Protein AF-A0A931LKY9-F1 (afdb_monomer_lite)

Sequence (142 aa):
MAEMLFNPMDPDFIADPYPTYHRLRAEDPVHHSPLGFWEDVTIGGRTIPGGDMVMPFIGAADRDPSQFPDPDRLDLGRADNRHIAFGWGIHFCLGAPLARIEGRIALDTLVRRLPKLALATDTPAYRQSLTLRGLKSLPVTF

Structure (mmCIF, N/CA/C/O backbone):
data_AF-A0A931LKY9-F1
#
_entry.id   AF-A0A931LKY9-F1
#
loop_
_atom_site.group_PDB
_atom_site.id
_atom_site.type_symbol
_atom_site.label_atom_id
_atom_site.label_alt_id
_atom_site.label_comp_id
_atom_site.label_asym_id
_atom_site.label_entity_id
_atom_site.label_seq_id
_atom_site.pdbx_PDB_ins_code
_atom_site.Cartn_x
_atom_site.Cartn_y
_atom_site.Cartn_z
_atom_site.occupancy
_atom_site.B_iso_or_equiv
_atom_site.auth_seq_id
_atom_site.auth_comp_id
_atom_site.auth_asym_id
_atom_site.auth_atom_id
_atom_site.pdbx_PDB_model_num
ATOM 1 N N . MET A 1 1 ? 29.241 -5.070 -29.721 1.00 38.00 1 MET A N 1
ATOM 2 C CA . MET A 1 1 ? 28.868 -5.516 -28.363 1.00 38.00 1 MET A CA 1
ATOM 3 C C . MET A 1 1 ? 28.864 -4.275 -27.500 1.00 38.00 1 MET A C 1
ATOM 5 O O . MET A 1 1 ? 29.880 -3.595 -27.496 1.00 38.00 1 MET A O 1
ATOM 9 N N . ALA A 1 2 ? 27.727 -3.901 -26.913 1.00 43.38 2 ALA A N 1
ATOM 10 C CA . ALA A 1 2 ? 27.674 -2.723 -26.054 1.00 43.38 2 ALA A CA 1
ATOM 11 C C . ALA A 1 2 ? 28.485 -3.013 -24.786 1.00 43.38 2 ALA A C 1
ATOM 13 O O . ALA A 1 2 ? 28.244 -4.014 -24.113 1.00 43.38 2 ALA A O 1
ATOM 14 N N . GLU A 1 3 ? 29.487 -2.184 -24.524 1.00 49.50 3 GLU A N 1
ATOM 15 C CA . GLU A 1 3 ? 30.272 -2.205 -23.295 1.00 49.50 3 GLU A CA 1
ATOM 16 C C . GLU A 1 3 ? 29.320 -2.008 -22.103 1.00 49.50 3 GLU A C 1
ATOM 18 O O . GLU A 1 3 ? 28.462 -1.122 -22.132 1.00 49.50 3 GLU A O 1
ATOM 23 N N . MET A 1 4 ? 29.395 -2.875 -21.088 1.00 51.12 4 MET A N 1
ATOM 24 C CA . MET A 1 4 ? 28.562 -2.749 -19.887 1.00 51.12 4 MET A CA 1
ATOM 25 C C . MET A 1 4 ? 28.936 -1.448 -19.161 1.00 51.12 4 MET A C 1
ATOM 27 O O . MET A 1 4 ? 29.961 -1.377 -18.495 1.00 51.12 4 MET A O 1
ATOM 31 N N . LEU A 1 5 ? 28.093 -0.420 -19.300 1.00 65.19 5 LEU A N 1
ATOM 32 C CA . LEU A 1 5 ? 28.363 0.954 -18.847 1.00 65.19 5 LEU A CA 1
ATOM 33 C C . LEU A 1 5 ? 28.442 1.114 -17.309 1.00 65.19 5 LEU A C 1
ATOM 35 O O . LEU A 1 5 ? 28.965 2.116 -16.812 1.00 65.19 5 LEU A O 1
ATOM 39 N N . PHE A 1 6 ? 27.883 0.154 -16.561 1.00 73.88 6 PHE A N 1
ATOM 40 C CA . PHE A 1 6 ? 27.858 0.109 -15.097 1.00 73.88 6 PHE A CA 1
ATOM 41 C C . PHE A 1 6 ? 27.574 -1.321 -14.601 1.00 73.88 6 PHE A C 1
ATOM 43 O O . PHE A 1 6 ? 26.656 -1.977 -15.097 1.00 73.88 6 PHE A O 1
ATOM 50 N N . ASN A 1 7 ? 28.332 -1.791 -13.606 1.00 77.44 7 ASN A N 1
ATOM 51 C CA . ASN A 1 7 ? 28.095 -3.056 -12.911 1.00 77.44 7 ASN A CA 1
ATOM 52 C C . ASN A 1 7 ? 27.964 -2.797 -11.396 1.00 77.44 7 ASN A C 1
ATOM 54 O O . ASN A 1 7 ? 28.974 -2.541 -10.744 1.00 77.44 7 ASN A O 1
ATOM 58 N N . PRO A 1 8 ? 26.760 -2.900 -10.803 1.00 77.06 8 PRO A N 1
ATOM 59 C CA . PRO A 1 8 ? 26.568 -2.662 -9.370 1.00 77.06 8 PRO A CA 1
ATOM 60 C C . PRO A 1 8 ? 27.190 -3.748 -8.477 1.00 77.06 8 PRO A C 1
ATOM 62 O O . PRO A 1 8 ? 27.230 -3.581 -7.262 1.00 77.06 8 PRO A O 1
ATOM 65 N N . MET A 1 9 ? 27.651 -4.857 -9.064 1.00 85.56 9 MET A N 1
ATOM 66 C CA . MET A 1 9 ? 28.287 -5.975 -8.361 1.00 85.56 9 MET A CA 1
ATOM 67 C C . MET A 1 9 ? 29.814 -5.986 -8.513 1.00 85.56 9 MET A C 1
ATOM 69 O O . MET A 1 9 ? 30.454 -6.969 -8.144 1.00 85.56 9 MET A O 1
ATOM 73 N N . ASP A 1 10 ? 30.401 -4.934 -9.086 1.00 86.88 10 ASP A N 1
ATOM 74 C CA . ASP A 1 10 ? 31.851 -4.802 -9.214 1.00 86.88 10 ASP A CA 1
ATOM 75 C C . ASP A 1 10 ? 32.504 -4.640 -7.820 1.00 86.88 10 ASP A C 1
ATOM 77 O O . ASP A 1 10 ? 32.102 -3.743 -7.071 1.00 86.88 10 ASP A O 1
ATOM 81 N N . PRO A 1 11 ? 33.483 -5.485 -7.432 1.00 87.69 11 PRO A N 1
ATOM 82 C CA . PRO A 1 11 ? 34.178 -5.370 -6.151 1.00 87.69 11 PRO A CA 1
ATOM 83 C C . PRO A 1 11 ? 34.810 -3.997 -5.902 1.00 87.69 11 PRO A C 1
ATOM 85 O O . PRO A 1 11 ? 34.785 -3.536 -4.762 1.00 87.69 11 PRO A O 1
ATOM 88 N N . ASP A 1 12 ? 35.319 -3.329 -6.941 1.00 88.00 12 ASP A N 1
ATOM 89 C CA . ASP A 1 12 ? 35.936 -2.006 -6.810 1.00 88.00 12 ASP A CA 1
ATOM 90 C C . ASP A 1 12 ? 34.872 -0.932 -6.549 1.00 88.00 12 ASP A C 1
ATOM 92 O O . ASP A 1 12 ? 35.077 -0.035 -5.733 1.00 88.00 12 ASP A O 1
ATOM 96 N N . PHE A 1 13 ? 33.686 -1.069 -7.153 1.00 87.31 13 PHE A N 1
ATOM 97 C CA . PHE A 1 13 ? 32.532 -0.217 -6.848 1.00 87.31 13 PHE A CA 1
ATOM 98 C C . PHE A 1 13 ? 31.997 -0.456 -5.430 1.00 87.31 13 PHE A C 1
ATOM 100 O O . PHE A 1 13 ? 31.624 0.492 -4.742 1.00 87.31 13 PHE A O 1
ATOM 107 N N . ILE A 1 14 ? 31.961 -1.711 -4.972 1.00 90.31 14 ILE A N 1
ATOM 108 C CA . ILE A 1 14 ? 31.546 -2.049 -3.603 1.00 90.31 14 ILE A CA 1
ATOM 109 C C . ILE A 1 14 ? 32.546 -1.483 -2.582 1.00 90.31 14 ILE A C 1
ATOM 111 O O . ILE A 1 14 ? 32.131 -1.004 -1.525 1.00 90.31 14 ILE A O 1
ATOM 115 N N . ALA A 1 15 ? 33.845 -1.537 -2.890 1.00 92.31 15 ALA A N 1
ATOM 116 C CA . ALA A 1 15 ? 34.909 -1.022 -2.034 1.00 92.31 15 ALA A CA 1
ATOM 117 C C . ALA A 1 15 ? 34.939 0.516 -1.986 1.00 92.31 15 ALA A C 1
ATOM 119 O O . ALA A 1 15 ? 35.115 1.080 -0.904 1.00 92.31 15 ALA A O 1
ATOM 120 N N . ASP A 1 16 ? 34.738 1.189 -3.124 1.00 93.25 16 ASP A N 1
ATOM 121 C CA . ASP A 1 16 ? 34.645 2.648 -3.215 1.00 93.25 16 ASP A CA 1
ATOM 122 C C . ASP A 1 16 ? 33.614 3.106 -4.273 1.00 93.25 16 ASP A C 1
ATOM 124 O O . ASP A 1 16 ? 33.929 3.260 -5.458 1.00 93.25 16 ASP A O 1
ATOM 128 N N . PRO A 1 17 ? 32.365 3.390 -3.864 1.00 90.31 17 PRO A N 1
ATOM 129 C CA . PRO A 1 17 ? 31.321 3.794 -4.802 1.00 90.31 17 PRO A CA 1
ATOM 130 C C . PRO A 1 17 ? 31.350 5.294 -5.135 1.00 90.31 17 PRO A C 1
ATOM 132 O O . PRO A 1 17 ? 30.663 5.738 -6.063 1.00 90.31 17 PRO A O 1
ATOM 135 N N . TYR A 1 18 ? 32.105 6.109 -4.389 1.00 92.25 18 TYR A N 1
ATOM 136 C CA . TYR A 1 18 ? 32.002 7.569 -4.447 1.00 92.25 18 TYR A CA 1
ATOM 137 C C . TYR A 1 18 ? 32.410 8.186 -5.794 1.00 92.25 18 TYR A C 1
ATOM 139 O O . TYR A 1 18 ? 31.718 9.113 -6.229 1.00 92.25 18 TYR A O 1
ATOM 147 N N . PRO A 1 19 ? 33.440 7.693 -6.512 1.00 92.38 19 PRO A N 1
ATOM 148 C CA . PRO A 1 19 ? 33.753 8.173 -7.858 1.00 92.38 19 PRO A CA 1
ATOM 149 C C . PRO A 1 19 ? 32.593 7.971 -8.837 1.00 92.38 19 PRO A C 1
ATOM 151 O O . PRO A 1 19 ? 32.250 8.873 -9.605 1.00 92.38 19 PRO A O 1
ATOM 154 N N . THR A 1 20 ? 31.930 6.815 -8.761 1.00 86.25 20 THR A N 1
ATOM 155 C CA . THR A 1 20 ? 30.762 6.512 -9.595 1.00 86.25 20 THR A CA 1
ATOM 156 C C . THR A 1 20 ? 29.588 7.417 -9.234 1.00 86.25 20 THR A C 1
ATOM 158 O O . THR A 1 20 ? 28.974 7.998 -10.124 1.00 86.25 20 THR A O 1
ATOM 161 N N . TYR A 1 21 ? 29.306 7.629 -7.945 1.00 88.38 21 TYR A N 1
ATOM 162 C CA . TYR A 1 21 ? 28.263 8.570 -7.517 1.00 88.38 21 TYR A CA 1
ATOM 163 C C . TYR A 1 21 ? 28.548 10.008 -7.952 1.00 88.38 21 TYR A C 1
ATOM 165 O O . TYR A 1 21 ? 27.635 10.712 -8.385 1.00 88.38 21 TYR A O 1
ATOM 173 N N . HIS A 1 22 ? 29.808 10.443 -7.884 1.00 86.56 22 HIS A N 1
ATOM 174 C CA . HIS A 1 22 ? 30.209 11.756 -8.372 1.00 86.56 22 HIS A CA 1
ATOM 175 C C . HIS A 1 22 ? 29.940 11.899 -9.874 1.00 86.56 22 HIS A C 1
ATOM 177 O O . HIS A 1 22 ? 29.421 12.931 -10.298 1.00 86.56 22 HIS A O 1
ATOM 183 N N . ARG A 1 23 ? 30.243 10.858 -10.662 1.00 85.88 23 ARG A N 1
ATOM 184 C CA . ARG A 1 23 ? 29.942 10.809 -12.096 1.00 85.88 23 ARG A CA 1
ATOM 185 C C . ARG A 1 23 ? 28.437 10.862 -12.361 1.00 85.88 23 ARG A C 1
ATOM 187 O O . ARG A 1 23 ? 27.995 11.726 -13.105 1.00 85.88 23 ARG A O 1
ATOM 194 N N . LEU A 1 24 ? 27.647 10.021 -11.690 1.00 83.25 24 LEU A N 1
ATOM 195 C CA . LEU A 1 24 ? 26.185 9.999 -11.830 1.00 83.25 24 LEU A CA 1
ATOM 196 C C . LEU A 1 24 ? 25.551 11.362 -11.518 1.00 83.25 24 LEU A C 1
ATOM 198 O O . LEU A 1 24 ? 24.659 11.789 -12.238 1.00 83.25 24 LEU A O 1
ATOM 202 N N . ARG A 1 25 ? 26.037 12.059 -10.484 1.00 80.88 25 ARG A N 1
ATOM 203 C CA . ARG A 1 25 ? 25.595 13.417 -10.120 1.00 80.88 25 ARG A CA 1
ATOM 204 C C . ARG A 1 25 ? 26.006 14.483 -11.145 1.00 80.88 25 ARG A C 1
ATOM 206 O O . ARG A 1 25 ? 25.386 15.534 -11.208 1.00 80.88 25 ARG A O 1
ATOM 213 N N . ALA A 1 26 ? 27.116 14.283 -11.852 1.00 86.12 26 ALA A N 1
ATOM 214 C CA . ALA A 1 26 ? 27.610 15.241 -12.840 1.00 86.12 26 ALA A CA 1
ATOM 215 C C . ALA A 1 26 ? 26.959 15.044 -14.215 1.00 86.12 26 ALA A C 1
ATOM 217 O O . ALA A 1 26 ? 26.751 16.013 -14.938 1.00 86.12 26 ALA A O 1
ATOM 218 N N . GLU A 1 27 ? 26.676 13.794 -14.574 1.00 84.88 27 GLU A N 1
ATOM 219 C CA . GLU A 1 27 ? 26.141 13.406 -15.881 1.00 84.88 27 GLU A CA 1
ATOM 220 C C . GLU A 1 27 ? 24.612 13.339 -15.903 1.00 84.88 27 GLU A C 1
ATOM 222 O O . GLU A 1 27 ? 24.039 13.332 -16.987 1.00 84.88 27 GLU A O 1
ATOM 227 N N . ASP A 1 28 ? 23.968 13.268 -14.732 1.00 78.19 28 ASP A N 1
ATOM 228 C CA . ASP A 1 28 ? 22.517 13.142 -14.563 1.00 78.19 28 ASP A CA 1
ATOM 229 C C . ASP A 1 28 ? 21.871 12.174 -15.584 1.00 78.19 28 ASP A C 1
ATOM 231 O O . ASP A 1 28 ? 20.898 12.518 -16.260 1.00 78.19 28 ASP A O 1
ATOM 235 N N . PRO A 1 29 ? 22.373 10.927 -15.717 1.00 69.06 29 PRO A N 1
ATOM 236 C CA . PRO A 1 29 ? 22.042 10.052 -16.848 1.00 69.06 29 PRO A CA 1
ATOM 237 C C . PRO A 1 29 ? 20.556 9.675 -16.928 1.00 69.06 29 PRO A C 1
ATOM 239 O O . PRO A 1 29 ? 20.084 9.210 -17.963 1.00 69.06 29 PRO A O 1
ATOM 242 N N . VAL A 1 30 ? 19.806 9.876 -15.843 1.00 62.72 30 VAL A N 1
ATOM 243 C CA . VAL A 1 30 ? 18.353 9.722 -15.803 1.00 62.72 30 VAL A CA 1
ATOM 244 C C . VAL A 1 30 ? 17.732 11.020 -15.287 1.00 62.72 30 VAL A C 1
ATOM 246 O O . VAL A 1 30 ? 17.472 11.173 -14.098 1.00 62.72 30 VAL A O 1
ATOM 249 N N . HIS A 1 31 ? 17.458 11.959 -16.195 1.00 58.81 31 HIS A N 1
ATOM 250 C CA . HIS A 1 31 ? 16.702 13.183 -15.887 1.00 58.81 31 HIS A CA 1
ATOM 251 C C . HIS A 1 31 ? 15.199 12.927 -15.693 1.00 58.81 31 HIS A C 1
ATOM 253 O O . HIS A 1 31 ? 14.506 13.668 -14.999 1.00 58.81 31 HIS A O 1
ATOM 259 N N . HIS A 1 32 ? 14.688 11.884 -16.345 1.00 50.47 32 HIS A N 1
ATOM 260 C CA . HIS A 1 32 ? 13.315 11.413 -16.257 1.00 50.47 32 HIS A CA 1
ATOM 261 C C . HIS A 1 32 ? 13.310 9.918 -16.585 1.00 50.47 32 HIS A C 1
ATOM 263 O O . HIS A 1 32 ? 14.053 9.471 -17.455 1.00 50.47 32 HIS A O 1
ATOM 269 N N . SER A 1 33 ? 12.482 9.145 -15.891 1.00 54.78 33 SER A N 1
ATOM 270 C CA . SER A 1 33 ? 12.206 7.759 -16.259 1.00 54.78 33 SER A CA 1
ATOM 271 C C . SER A 1 33 ? 10.724 7.672 -16.601 1.00 54.78 33 SER A C 1
ATOM 273 O O . SER A 1 33 ? 9.894 7.793 -15.692 1.00 54.78 33 SER A O 1
ATOM 275 N N . PRO A 1 34 ? 10.352 7.561 -17.886 1.00 54.28 34 PRO A N 1
ATOM 276 C CA . PRO A 1 34 ? 8.971 7.291 -18.235 1.00 54.28 34 PRO A CA 1
ATOM 277 C C . PRO A 1 34 ? 8.609 5.882 -17.749 1.00 54.28 34 PRO A C 1
ATOM 279 O O . PRO A 1 34 ? 9.324 4.913 -17.990 1.00 54.28 34 PRO A O 1
ATOM 282 N N . LEU A 1 35 ? 7.484 5.767 -17.045 1.00 57.34 35 LEU A N 1
ATOM 283 C CA . LEU A 1 35 ? 6.868 4.478 -16.732 1.00 57.34 35 LEU A CA 1
ATOM 284 C C . LEU A 1 35 ? 6.198 3.947 -18.010 1.00 57.34 35 LEU A C 1
ATOM 286 O O . LEU A 1 35 ? 4.996 4.124 -18.184 1.00 57.34 35 LEU A O 1
ATOM 290 N N . GLY A 1 36 ? 6.964 3.347 -18.922 1.00 61.16 36 GLY A N 1
ATOM 291 C CA . GLY A 1 36 ? 6.449 2.822 -20.190 1.00 61.16 36 GLY A CA 1
ATOM 292 C C . GLY A 1 36 ? 7.170 1.560 -20.652 1.00 61.16 36 GLY A C 1
ATOM 293 O O . GLY A 1 36 ? 8.258 1.237 -20.171 1.00 61.16 36 GLY A O 1
ATOM 294 N N . PHE A 1 37 ? 6.548 0.826 -21.571 1.00 63.25 37 PHE A N 1
ATOM 295 C CA . PHE A 1 37 ? 7.192 -0.309 -22.233 1.00 63.25 37 PHE A CA 1
ATOM 296 C C . PHE A 1 37 ? 8.084 0.193 -23.372 1.00 63.25 37 PHE A C 1
ATOM 298 O O . PHE A 1 37 ? 7.696 1.095 -24.104 1.00 63.25 37 PHE A O 1
ATOM 305 N N . TRP A 1 38 ? 9.281 -0.372 -23.534 1.00 73.56 38 TRP A N 1
ATOM 306 C CA . TRP A 1 38 ? 10.202 0.017 -24.617 1.00 73.56 38 TRP A CA 1
ATOM 307 C C . TRP A 1 38 ? 9.858 -0.633 -25.963 1.00 73.56 38 TRP A C 1
ATOM 309 O O . TRP A 1 38 ? 10.332 -0.191 -27.006 1.00 73.56 38 TRP A O 1
ATOM 319 N N . GLU A 1 39 ? 9.025 -1.669 -25.931 1.00 82.19 39 GLU A N 1
ATOM 320 C CA . GLU A 1 39 ? 8.553 -2.447 -27.072 1.00 82.19 39 GLU A CA 1
ATOM 321 C C . GLU A 1 39 ? 7.067 -2.775 -26.896 1.00 82.19 39 GLU A C 1
ATOM 323 O O . GLU A 1 39 ? 6.515 -2.603 -25.807 1.00 82.19 39 GLU A O 1
ATOM 328 N N . ASP A 1 40 ? 6.424 -3.255 -27.958 1.00 88.88 40 ASP A N 1
ATOM 329 C CA . ASP A 1 40 ? 5.040 -3.714 -27.889 1.00 88.88 40 ASP A CA 1
ATOM 330 C C . ASP A 1 40 ? 4.919 -4.913 -26.936 1.00 88.88 40 ASP A C 1
ATOM 332 O O . ASP A 1 40 ? 5.611 -5.922 -27.087 1.00 88.88 40 ASP A O 1
ATOM 336 N N . VAL A 1 41 ? 3.990 -4.847 -25.979 1.00 90.38 41 VAL A N 1
ATOM 337 C CA . VAL A 1 41 ? 3.756 -5.921 -25.000 1.00 90.38 41 VAL A CA 1
ATOM 338 C C . VAL A 1 41 ? 2.295 -6.344 -25.012 1.00 90.38 41 VAL A C 1
ATOM 340 O O . VAL A 1 41 ? 1.392 -5.514 -24.979 1.00 90.38 41 VAL A O 1
ATOM 343 N N . THR A 1 42 ? 2.035 -7.654 -25.015 1.00 93.75 42 THR A N 1
ATOM 344 C CA . THR A 1 42 ? 0.669 -8.191 -24.906 1.00 93.75 42 THR A CA 1
ATOM 345 C C . THR A 1 42 ? 0.385 -8.700 -23.493 1.00 93.75 42 THR A C 1
ATOM 347 O O . THR A 1 42 ? 1.023 -9.641 -23.030 1.00 93.75 42 THR A O 1
ATOM 350 N N . ILE A 1 43 ? -0.609 -8.109 -22.822 1.00 90.19 43 ILE A N 1
ATOM 351 C CA . ILE A 1 43 ? -1.058 -8.468 -21.466 1.00 90.19 43 ILE A CA 1
ATOM 352 C C . ILE A 1 43 ? -2.566 -8.712 -21.496 1.00 90.19 43 ILE A C 1
ATOM 354 O O . ILE A 1 43 ? -3.321 -7.892 -22.012 1.00 90.19 43 ILE A O 1
ATOM 358 N N . GLY A 1 44 ? -3.028 -9.848 -20.964 1.00 89.38 44 GLY A N 1
ATOM 359 C CA . GLY A 1 44 ? -4.466 -10.153 -20.896 1.00 89.38 44 GLY A CA 1
ATOM 360 C C . GLY A 1 44 ? -5.171 -10.138 -22.261 1.00 89.38 44 GLY A C 1
ATOM 361 O O . GLY A 1 44 ? -6.331 -9.747 -22.354 1.00 89.38 44 GLY A O 1
ATOM 362 N N . GLY A 1 45 ? -4.456 -10.498 -23.335 1.00 93.75 45 GLY A N 1
ATOM 363 C CA . GLY A 1 45 ? -4.974 -10.461 -24.708 1.00 93.75 45 GLY A CA 1
ATOM 364 C C . GLY A 1 45 ? -5.065 -9.061 -25.329 1.00 93.75 45 GLY A C 1
ATOM 365 O O . GLY A 1 45 ? -5.690 -8.908 -26.376 1.00 93.75 45 GLY A O 1
ATOM 366 N N . ARG A 1 46 ? -4.470 -8.033 -24.710 1.00 94.25 46 ARG A N 1
ATOM 367 C CA . ARG A 1 46 ? -4.398 -6.665 -25.242 1.00 94.25 46 ARG A CA 1
ATOM 368 C C . ARG A 1 46 ? -2.950 -6.277 -25.495 1.00 94.25 46 ARG A C 1
ATOM 370 O O . ARG A 1 46 ? -2.115 -6.444 -24.611 1.00 94.25 46 ARG A O 1
ATOM 377 N N . THR A 1 47 ? -2.671 -5.755 -26.684 1.00 95.19 47 THR A N 1
ATOM 378 C CA . THR A 1 47 ? -1.352 -5.229 -27.045 1.00 95.19 47 THR A CA 1
ATOM 379 C C . THR A 1 47 ? -1.256 -3.763 -26.646 1.00 95.19 47 THR A C 1
ATOM 381 O O . THR A 1 47 ? -2.135 -2.968 -26.978 1.00 95.19 47 THR A O 1
ATOM 384 N N . ILE A 1 48 ? -0.199 -3.434 -25.913 1.00 92.38 48 ILE A N 1
ATOM 385 C CA . ILE A 1 48 ? 0.190 -2.090 -25.504 1.00 92.38 48 ILE A CA 1
ATOM 386 C C . ILE A 1 48 ? 1.389 -1.708 -26.378 1.00 92.38 48 ILE A C 1
ATOM 388 O O . ILE A 1 48 ? 2.387 -2.431 -26.329 1.00 92.38 48 ILE A O 1
ATOM 392 N N . PRO A 1 49 ? 1.299 -0.640 -27.185 1.00 90.00 49 PRO A N 1
ATOM 393 C CA . PRO A 1 49 ? 2.411 -0.180 -28.006 1.00 90.00 49 PRO A CA 1
ATOM 394 C C . PRO A 1 49 ? 3.642 0.219 -27.185 1.00 90.00 49 PRO A C 1
ATOM 396 O O . PRO A 1 49 ? 3.526 0.742 -26.073 1.00 90.00 49 PRO A O 1
ATOM 399 N N . GLY A 1 50 ? 4.827 0.036 -27.760 1.00 88.00 50 GLY A N 1
ATOM 400 C CA . GLY A 1 50 ? 6.061 0.596 -27.218 1.00 88.00 50 GLY A CA 1
ATOM 401 C C . GLY A 1 50 ? 5.988 2.125 -27.114 1.00 88.00 50 GLY A C 1
ATOM 402 O O . GLY A 1 50 ? 5.519 2.809 -28.022 1.00 88.00 50 GLY A O 1
ATOM 403 N N . GLY A 1 51 ? 6.466 2.667 -25.998 1.00 81.12 51 GLY A N 1
ATOM 404 C CA . GLY A 1 51 ? 6.443 4.090 -25.664 1.00 81.12 51 GLY A CA 1
AT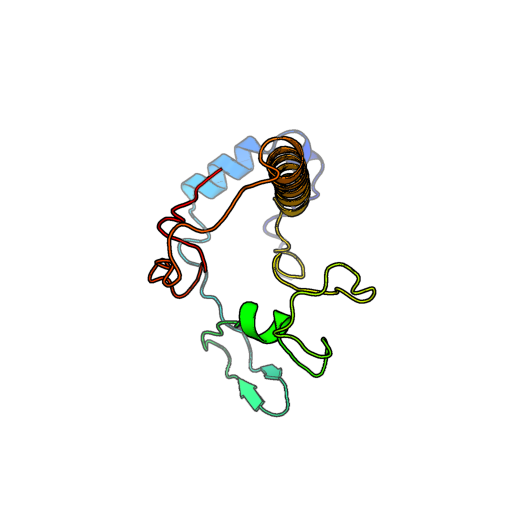OM 405 C C . GLY A 1 51 ? 5.207 4.538 -24.882 1.00 81.12 51 GLY A C 1
ATOM 406 O O . GLY A 1 51 ? 5.246 5.609 -24.272 1.00 81.12 51 GLY A O 1
ATOM 407 N N . ASP A 1 52 ? 4.144 3.730 -24.832 1.00 86.50 52 ASP A N 1
ATOM 408 C CA . ASP A 1 52 ? 2.950 4.075 -24.065 1.00 86.50 52 ASP A CA 1
ATOM 409 C C . ASP A 1 52 ? 3.201 3.972 -22.557 1.00 86.50 52 ASP A C 1
ATOM 411 O O . ASP A 1 52 ? 3.815 3.031 -22.040 1.00 86.50 52 ASP A O 1
ATOM 415 N N . MET A 1 53 ? 2.674 4.962 -21.835 1.00 82.44 53 MET A N 1
ATOM 416 C CA . MET A 1 53 ? 2.736 5.012 -20.381 1.00 82.44 53 MET A CA 1
ATOM 417 C C . MET A 1 53 ? 1.740 4.029 -19.771 1.00 82.44 53 MET A C 1
ATOM 419 O O . MET A 1 53 ? 0.546 4.071 -20.078 1.00 82.44 53 MET A O 1
ATOM 423 N N . VAL A 1 54 ? 2.205 3.199 -18.836 1.00 84.75 54 VAL A N 1
ATOM 424 C CA . VAL A 1 54 ? 1.355 2.217 -18.153 1.00 84.75 54 VAL A CA 1
ATOM 425 C C . VAL A 1 54 ? 1.387 2.439 -16.654 1.00 84.75 54 VAL A C 1
ATOM 427 O O . VAL A 1 54 ? 2.429 2.382 -16.005 1.00 84.75 54 VAL A O 1
ATOM 430 N N . MET A 1 55 ? 0.202 2.666 -16.093 1.00 86.69 55 MET A N 1
ATOM 431 C CA . MET A 1 55 ? 0.010 2.804 -14.657 1.00 86.69 55 MET A CA 1
ATOM 432 C C . MET A 1 55 ? -0.593 1.511 -14.103 1.00 86.69 55 MET A C 1
ATOM 434 O O . MET A 1 55 ? -1.773 1.252 -14.338 1.00 86.69 55 MET A O 1
ATOM 438 N N . PRO A 1 56 ? 0.168 0.685 -13.367 1.00 86.69 56 PRO A N 1
ATOM 439 C CA . PRO A 1 56 ? -0.399 -0.470 -12.689 1.00 86.69 56 PRO A CA 1
ATOM 440 C C . PRO A 1 56 ? -1.249 -0.014 -11.498 1.00 86.69 56 PRO A C 1
ATOM 442 O O . PRO A 1 56 ? -0.769 0.645 -10.574 1.00 86.69 56 PRO A O 1
ATOM 445 N N . PHE A 1 57 ? -2.523 -0.402 -11.487 1.00 90.69 57 PHE A N 1
ATOM 446 C CA . PHE A 1 57 ? -3.433 -0.113 -10.379 1.00 90.69 57 PHE A CA 1
ATOM 447 C C . PHE A 1 57 ? -3.245 -1.158 -9.272 1.00 90.69 57 PHE A C 1
ATOM 449 O O . PHE A 1 57 ? -4.038 -2.086 -9.129 1.00 90.69 57 PHE A O 1
ATOM 456 N N . ILE A 1 58 ? -2.187 -0.996 -8.468 1.00 91.75 58 ILE A N 1
ATOM 457 C CA . ILE A 1 58 ? -1.811 -1.911 -7.369 1.00 91.75 58 ILE A CA 1
ATOM 458 C C . ILE A 1 58 ? -3.001 -2.196 -6.442 1.00 91.75 58 ILE A C 1
ATOM 460 O O . ILE A 1 58 ? -3.285 -3.345 -6.126 1.00 91.75 58 ILE A O 1
ATOM 464 N N . GLY A 1 59 ? -3.754 -1.159 -6.062 1.00 91.44 59 GLY A N 1
ATOM 465 C CA . GLY A 1 59 ? -4.912 -1.312 -5.179 1.00 91.44 59 GLY A CA 1
ATOM 466 C C . GLY A 1 59 ? -6.085 -2.098 -5.779 1.00 91.44 59 GLY A C 1
ATOM 467 O O . GLY A 1 59 ? -6.925 -2.567 -5.011 1.00 91.44 59 GLY A O 1
ATOM 468 N N . ALA A 1 60 ? -6.154 -2.221 -7.111 1.00 93.50 60 ALA A N 1
ATOM 469 C CA . ALA A 1 60 ? -7.116 -3.080 -7.798 1.00 93.50 60 ALA A CA 1
ATOM 470 C C . ALA A 1 60 ? -6.624 -4.532 -7.837 1.00 93.50 60 ALA A C 1
ATOM 472 O O . ALA A 1 60 ? -7.406 -5.434 -7.570 1.00 93.50 60 ALA A O 1
ATOM 473 N N . ALA A 1 61 ? -5.328 -4.757 -8.079 1.00 92.94 61 ALA A N 1
ATOM 474 C CA . ALA A 1 61 ? -4.726 -6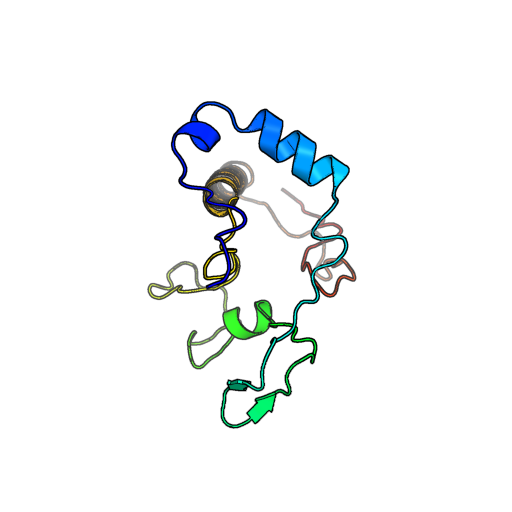.090 -8.000 1.00 92.94 61 ALA A CA 1
ATOM 475 C C . ALA A 1 61 ? -4.825 -6.683 -6.580 1.00 92.94 61 ALA A C 1
ATOM 477 O O . ALA A 1 61 ? -5.222 -7.831 -6.417 1.00 92.94 61 ALA A O 1
ATOM 478 N N . ASP A 1 62 ? -4.582 -5.872 -5.545 1.00 94.00 62 ASP A N 1
ATOM 479 C CA . ASP A 1 62 ? -4.761 -6.252 -4.132 1.00 94.00 62 ASP A CA 1
ATOM 480 C C . ASP A 1 62 ? -6.239 -6.469 -3.735 1.00 94.00 62 ASP A C 1
ATOM 482 O O . ASP A 1 62 ? -6.531 -6.823 -2.593 1.00 94.00 62 ASP A O 1
ATOM 486 N N . ARG A 1 63 ? -7.180 -6.249 -4.663 1.00 94.88 63 ARG A N 1
ATOM 487 C CA . ARG A 1 63 ? -8.617 -6.523 -4.519 1.00 94.88 63 ARG A CA 1
ATOM 488 C C . ARG A 1 63 ? -9.164 -7.462 -5.595 1.00 94.88 63 ARG A C 1
ATOM 490 O O . ARG A 1 63 ? -10.378 -7.578 -5.737 1.00 94.88 63 ARG A O 1
ATOM 497 N N . ASP A 1 64 ? -8.306 -8.111 -6.373 1.00 95.00 64 ASP A N 1
ATOM 498 C CA . ASP A 1 64 ? -8.753 -8.973 -7.461 1.00 95.00 64 ASP A CA 1
ATOM 499 C C . ASP A 1 64 ? -9.445 -10.227 -6.889 1.00 95.00 64 ASP A C 1
ATOM 501 O O . ASP A 1 64 ? -8.788 -11.012 -6.197 1.00 95.00 64 ASP A O 1
ATOM 505 N N . PRO A 1 65 ? -10.741 -10.466 -7.172 1.00 94.38 65 PRO A N 1
ATOM 506 C CA . PRO A 1 65 ? -11.456 -11.629 -6.653 1.00 94.38 65 PRO A CA 1
ATOM 507 C C . PRO A 1 65 ? -10.942 -12.967 -7.202 1.00 94.38 65 PRO A C 1
ATOM 509 O O . PRO A 1 65 ? -11.206 -14.008 -6.602 1.00 94.38 65 PRO A O 1
ATOM 512 N N . SER A 1 66 ? -10.202 -12.965 -8.317 1.00 93.19 66 SER A N 1
ATOM 513 C CA . SER A 1 66 ? -9.525 -14.164 -8.825 1.00 93.19 66 SER A CA 1
ATOM 514 C C . SER A 1 66 ? -8.348 -14.597 -7.945 1.00 93.19 66 SER A C 1
ATOM 516 O O . SER A 1 66 ? -7.972 -15.767 -7.977 1.00 93.19 66 SER A O 1
ATOM 518 N N . GLN A 1 67 ? -7.779 -13.674 -7.160 1.00 92.19 67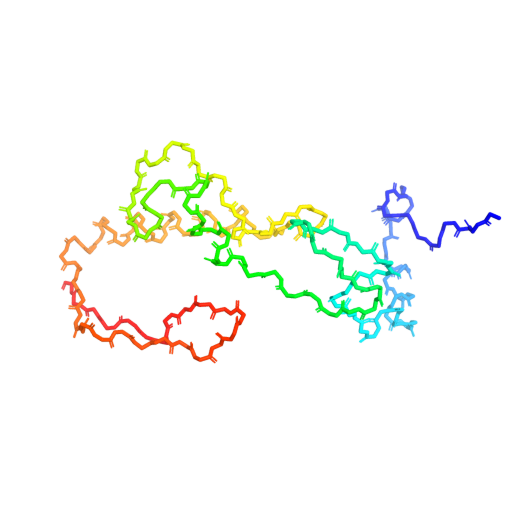 GLN A N 1
ATOM 519 C CA . GLN A 1 67 ? -6.673 -13.939 -6.234 1.00 92.19 67 GLN A CA 1
ATOM 520 C C . GLN A 1 67 ? -7.153 -13.978 -4.782 1.00 92.19 67 GLN A C 1
ATOM 522 O O . GLN A 1 67 ? -6.694 -14.792 -3.983 1.00 92.19 67 GLN A O 1
ATOM 527 N N . PHE A 1 68 ? -8.102 -13.111 -4.436 1.00 94.25 68 PHE A N 1
ATOM 528 C CA . PHE A 1 68 ? -8.565 -12.902 -3.075 1.00 94.25 68 PHE A CA 1
ATOM 529 C C . PHE A 1 68 ? -10.081 -13.110 -2.990 1.00 94.25 68 PHE A C 1
ATOM 531 O O . PHE A 1 68 ? -10.831 -12.192 -3.310 1.00 94.25 68 PHE A O 1
ATOM 538 N N . PRO A 1 69 ? -10.567 -14.259 -2.480 1.00 91.94 69 PRO A N 1
ATOM 539 C CA . PRO A 1 69 ? -11.982 -14.415 -2.147 1.00 91.94 69 PRO A CA 1
ATOM 540 C C . PRO A 1 69 ? -12.425 -13.328 -1.160 1.00 91.94 69 PRO A C 1
ATOM 542 O O . PRO A 1 69 ? -11.655 -12.985 -0.256 1.00 91.94 69 PRO A O 1
ATOM 545 N N . ASP A 1 70 ? -13.627 -12.777 -1.349 1.00 93.12 70 ASP A N 1
ATOM 546 C CA . ASP A 1 70 ? -14.175 -11.644 -0.585 1.00 93.12 70 ASP A CA 1
ATOM 547 C C . ASP A 1 70 ? -13.155 -10.498 -0.375 1.00 93.12 70 ASP A C 1
ATOM 549 O O . ASP A 1 70 ? -12.800 -10.181 0.767 1.00 93.12 70 ASP A O 1
ATOM 553 N N . PRO A 1 71 ? -12.632 -9.882 -1.455 1.00 93.50 71 PRO A N 1
ATOM 554 C CA . PRO A 1 71 ? -11.459 -9.001 -1.390 1.00 93.50 71 PRO A CA 1
ATOM 555 C C . PRO A 1 71 ? -11.689 -7.708 -0.595 1.00 93.50 71 PRO A C 1
ATOM 557 O O . PRO A 1 71 ? -10.743 -7.118 -0.076 1.00 93.50 71 PRO A O 1
ATOM 560 N N . ASP A 1 72 ? -12.943 -7.273 -0.462 1.00 95.00 72 ASP A N 1
ATOM 561 C CA . ASP A 1 72 ? -13.305 -6.072 0.296 1.00 95.00 72 ASP A CA 1
ATOM 562 C C . ASP A 1 72 ? -13.524 -6.335 1.794 1.00 95.00 72 ASP A C 1
ATOM 564 O O . ASP A 1 72 ? -13.665 -5.391 2.577 1.00 95.00 72 ASP A O 1
ATOM 568 N N . ARG A 1 73 ? -13.528 -7.604 2.226 1.00 93.81 73 ARG A N 1
ATOM 569 C CA . ARG A 1 73 ? -13.666 -7.967 3.638 1.00 93.81 73 ARG A CA 1
ATOM 570 C C . ARG A 1 73 ? -12.305 -7.943 4.327 1.00 93.81 73 ARG A C 1
ATOM 572 O O . ARG A 1 73 ? -11.364 -8.616 3.907 1.00 93.81 73 ARG A O 1
ATOM 579 N N . LEU A 1 74 ? -12.219 -7.232 5.452 1.00 92.56 74 LEU A N 1
ATOM 580 C CA . LEU A 1 74 ? -11.064 -7.332 6.344 1.00 92.56 74 LEU A CA 1
ATOM 581 C C . LEU A 1 74 ? -11.065 -8.707 7.025 1.00 92.56 74 LEU A C 1
ATOM 583 O O . LEU A 1 74 ? -11.879 -8.967 7.908 1.00 92.56 74 LEU A O 1
ATOM 587 N N . ASP A 1 75 ? -10.134 -9.567 6.622 1.00 92.12 75 ASP A N 1
ATOM 588 C CA . ASP A 1 75 ? -9.927 -10.896 7.193 1.00 92.12 75 ASP A CA 1
ATOM 589 C C . ASP A 1 75 ? -8.470 -11.048 7.644 1.00 92.12 75 ASP A C 1
ATOM 591 O O . ASP A 1 75 ? -7.564 -11.236 6.830 1.00 92.12 75 ASP A O 1
ATOM 595 N N . LEU A 1 76 ? -8.239 -10.933 8.955 1.00 90.38 76 LEU A N 1
ATOM 596 C CA . LEU A 1 76 ? -6.901 -11.036 9.547 1.00 90.38 76 LEU A CA 1
ATOM 597 C C . LEU A 1 76 ? -6.352 -12.474 9.542 1.00 90.38 76 LEU A C 1
ATOM 599 O O . LEU A 1 76 ? -5.156 -12.657 9.755 1.00 90.38 76 LEU A O 1
ATOM 603 N N . GLY A 1 77 ? -7.209 -13.480 9.329 1.00 91.44 77 GLY A N 1
ATOM 604 C CA . GLY A 1 77 ? -6.845 -14.899 9.320 1.00 91.44 77 GLY A CA 1
ATOM 605 C C . GLY A 1 77 ? -6.564 -15.464 7.927 1.00 91.44 77 GLY A C 1
ATOM 606 O O . GLY A 1 77 ? -6.322 -16.665 7.802 1.00 91.44 77 GLY A O 1
ATOM 607 N N . ARG A 1 78 ? -6.605 -14.633 6.875 1.00 91.88 78 ARG A N 1
ATOM 608 C CA . ARG A 1 78 ? -6.373 -15.057 5.488 1.00 91.88 78 ARG A CA 1
ATOM 609 C C . ARG A 1 78 ? -4.994 -15.722 5.343 1.00 91.88 78 ARG A C 1
ATOM 611 O O . ARG A 1 78 ? -3.968 -15.087 5.572 1.00 91.88 78 ARG A O 1
ATOM 618 N N . ALA A 1 79 ? -4.980 -16.991 4.929 1.00 84.50 79 ALA A N 1
ATOM 619 C CA . ALA A 1 79 ? -3.753 -17.782 4.796 1.00 84.50 79 ALA A CA 1
ATOM 620 C C . ALA A 1 79 ? -2.963 -17.474 3.509 1.00 84.50 79 ALA A C 1
ATOM 622 O O . ALA A 1 79 ? -1.739 -17.368 3.555 1.00 84.50 79 ALA A O 1
ATOM 623 N N . ASP A 1 80 ? -3.651 -17.303 2.374 1.00 80.62 80 ASP A N 1
ATOM 624 C CA . ASP A 1 80 ? -3.031 -16.886 1.110 1.00 80.62 80 ASP A CA 1
ATOM 625 C C . ASP A 1 80 ? -3.150 -15.366 0.945 1.00 80.62 80 ASP A C 1
ATOM 627 O O . ASP A 1 80 ? -4.233 -14.834 0.693 1.00 80.62 80 ASP A O 1
ATOM 631 N N . ASN A 1 81 ? -2.043 -14.654 1.173 1.00 85.75 81 ASN A N 1
ATOM 632 C CA . ASN A 1 81 ? -2.004 -13.191 1.213 1.00 85.75 81 ASN A CA 1
ATOM 633 C C . ASN A 1 81 ? -0.870 -12.617 0.348 1.00 85.75 81 ASN A C 1
ATOM 635 O O . ASN A 1 81 ? -0.062 -11.799 0.796 1.00 85.75 81 ASN A O 1
ATOM 639 N N . ARG A 1 82 ? -0.779 -13.082 -0.902 1.00 89.06 82 ARG A N 1
ATOM 640 C CA . ARG A 1 82 ? 0.232 -12.664 -1.890 1.00 89.06 82 ARG A CA 1
ATOM 641 C C . ARG A 1 82 ? -0.077 -11.299 -2.521 1.00 89.06 82 ARG A C 1
ATOM 643 O O . ARG A 1 82 ? -0.149 -11.165 -3.737 1.00 89.06 82 ARG A O 1
ATOM 650 N N . HIS A 1 83 ? -0.265 -10.288 -1.683 1.00 92.69 83 HIS A N 1
ATOM 651 C CA . HIS A 1 83 ? -0.496 -8.911 -2.111 1.00 92.69 83 HIS A CA 1
ATOM 652 C C . HIS A 1 83 ? 0.763 -8.286 -2.743 1.00 92.69 83 HIS A C 1
ATOM 654 O O . HIS A 1 83 ? 1.895 -8.675 -2.443 1.00 92.69 83 HIS A O 1
ATOM 660 N N . ILE A 1 84 ? 0.571 -7.257 -3.567 1.00 94.31 84 ILE A N 1
ATOM 661 C CA . ILE A 1 84 ? 1.628 -6.489 -4.236 1.00 94.31 84 ILE A CA 1
ATOM 662 C C . ILE A 1 84 ? 1.726 -5.038 -3.742 1.00 94.31 84 ILE A C 1
ATOM 664 O O . ILE A 1 84 ? 2.387 -4.215 -4.370 1.00 94.31 84 ILE A O 1
ATOM 668 N N . ALA A 1 85 ? 1.143 -4.712 -2.582 1.00 93.44 85 ALA A N 1
ATOM 669 C CA . ALA A 1 85 ? 1.276 -3.394 -1.942 1.00 93.44 85 ALA A CA 1
ATOM 670 C C . ALA A 1 85 ? 2.723 -2.861 -1.795 1.00 93.44 85 ALA A C 1
ATOM 672 O O . ALA A 1 85 ? 2.925 -1.652 -1.713 1.00 93.44 85 ALA A O 1
ATOM 673 N N . PHE A 1 86 ? 3.735 -3.738 -1.761 1.00 93.94 86 PHE A N 1
ATOM 674 C CA . PHE A 1 86 ? 5.160 -3.367 -1.724 1.00 93.94 86 PHE A CA 1
ATOM 675 C C . PHE A 1 86 ? 5.842 -3.409 -3.104 1.00 93.94 86 PHE A C 1
ATOM 677 O O . PHE A 1 86 ? 7.068 -3.388 -3.191 1.00 93.94 86 PHE A O 1
ATOM 684 N N . GLY A 1 87 ? 5.065 -3.467 -4.182 1.00 90.69 87 GLY A N 1
ATOM 685 C CA . GLY A 1 87 ? 5.562 -3.682 -5.534 1.00 90.69 87 GLY A CA 1
ATOM 686 C C . GLY A 1 87 ? 6.041 -5.117 -5.768 1.00 90.69 87 GLY A C 1
ATOM 687 O O . GLY A 1 87 ? 5.830 -6.017 -4.952 1.00 90.69 87 GLY A O 1
ATOM 688 N N . TRP A 1 88 ? 6.689 -5.325 -6.912 1.00 87.44 88 TRP A N 1
ATOM 689 C CA . TRP A 1 88 ? 7.216 -6.615 -7.352 1.00 87.44 88 TRP A CA 1
ATOM 690 C C . TRP A 1 88 ? 8.451 -6.415 -8.244 1.00 87.44 88 TRP A C 1
ATOM 692 O O . TRP A 1 88 ? 8.593 -5.378 -8.893 1.00 87.44 88 TRP A O 1
ATOM 702 N N . GLY A 1 89 ? 9.334 -7.414 -8.303 1.00 88.38 89 GLY A N 1
ATOM 703 C CA . GLY A 1 89 ? 10.518 -7.404 -9.166 1.00 88.38 89 GLY A CA 1
ATOM 704 C C . GLY A 1 89 ? 11.670 -6.548 -8.632 1.00 88.38 89 GLY A C 1
ATOM 705 O O . GLY A 1 89 ? 11.824 -6.374 -7.426 1.00 88.38 89 GLY A O 1
ATOM 706 N N . ILE A 1 90 ? 12.496 -6.019 -9.537 1.00 88.31 90 ILE A N 1
ATOM 707 C CA . ILE A 1 90 ? 13.737 -5.297 -9.192 1.00 88.31 90 ILE A CA 1
ATOM 708 C C . ILE A 1 90 ? 13.502 -3.992 -8.414 1.00 88.31 90 ILE A C 1
ATOM 710 O O . ILE A 1 90 ? 14.411 -3.493 -7.760 1.00 88.31 90 ILE A O 1
ATOM 714 N N . HIS A 1 91 ? 12.277 -3.460 -8.456 1.00 87.69 91 HIS A N 1
ATOM 715 C CA . HIS A 1 91 ? 11.850 -2.280 -7.701 1.00 87.69 91 HIS A CA 1
ATOM 716 C C . HIS A 1 91 ? 10.980 -2.638 -6.489 1.00 87.69 91 HIS A C 1
ATOM 718 O O . HIS A 1 91 ? 10.229 -1.796 -5.995 1.00 87.69 91 HIS A O 1
ATOM 724 N N . PHE A 1 92 ? 11.050 -3.884 -6.006 1.00 90.06 92 PHE A N 1
ATOM 725 C CA . PHE A 1 92 ? 10.397 -4.268 -4.759 1.00 90.06 92 PHE A CA 1
ATOM 726 C C . PHE A 1 92 ? 10.814 -3.323 -3.624 1.00 90.06 92 PHE A C 1
ATOM 728 O O . PHE A 1 92 ? 11.985 -2.969 -3.484 1.00 90.06 92 PHE A O 1
ATOM 735 N N . CYS A 1 93 ? 9.840 -2.901 -2.816 1.00 92.50 93 CYS A N 1
ATOM 736 C CA . CYS A 1 93 ? 10.024 -1.854 -1.824 1.00 92.50 93 CYS A CA 1
ATOM 737 C C . CYS A 1 93 ? 11.138 -2.209 -0.831 1.00 92.50 93 CYS A C 1
ATOM 739 O O . CYS A 1 93 ? 10.979 -3.071 0.037 1.00 92.50 93 CYS A O 1
ATOM 741 N N . LEU A 1 94 ? 12.235 -1.455 -0.904 1.00 96.06 94 LEU A N 1
ATOM 742 C CA . LEU A 1 94 ? 13.363 -1.571 0.019 1.00 96.06 94 LEU A CA 1
ATOM 743 C C . LEU A 1 94 ? 12.934 -1.378 1.486 1.00 96.06 94 LEU A C 1
ATOM 745 O O . LEU A 1 94 ? 13.468 -2.018 2.386 1.00 96.06 94 LEU A O 1
ATOM 749 N N . GLY A 1 95 ? 11.926 -0.533 1.726 1.00 95.12 95 GLY A N 1
ATOM 750 C CA . GLY A 1 95 ? 11.379 -0.246 3.055 1.00 95.12 95 GLY A CA 1
ATOM 751 C C . GLY A 1 95 ? 10.375 -1.274 3.590 1.00 95.12 95 GLY A C 1
ATOM 752 O O . GLY A 1 95 ? 9.920 -1.128 4.725 1.00 95.12 95 GLY A O 1
ATOM 753 N N . ALA A 1 96 ? 10.017 -2.315 2.828 1.00 94.94 96 ALA A N 1
ATOM 754 C CA . ALA A 1 96 ? 8.987 -3.275 3.237 1.00 94.94 96 ALA A CA 1
ATOM 755 C C . ALA A 1 96 ? 9.258 -3.966 4.594 1.00 94.94 96 ALA A C 1
ATOM 757 O O . ALA A 1 96 ? 8.304 -4.170 5.350 1.00 94.94 96 ALA A O 1
ATOM 758 N N . PRO A 1 97 ? 10.504 -4.334 4.963 1.00 96.88 97 PRO A N 1
ATOM 759 C CA . PRO A 1 97 ? 10.784 -4.895 6.287 1.00 96.88 97 PRO A CA 1
ATOM 760 C C . PRO A 1 97 ? 10.526 -3.895 7.421 1.00 96.88 97 PRO A C 1
ATOM 762 O O . PRO A 1 97 ? 9.887 -4.248 8.413 1.00 96.88 97 PRO A O 1
ATOM 765 N N . LEU A 1 98 ? 10.966 -2.643 7.255 1.00 97.62 98 LEU A N 1
ATOM 766 C CA . LEU A 1 98 ? 10.797 -1.593 8.259 1.00 97.62 98 LEU A CA 1
ATOM 767 C C . LEU A 1 98 ? 9.315 -1.256 8.459 1.00 97.62 98 LEU A C 1
ATOM 769 O O . LEU A 1 98 ? 8.829 -1.309 9.586 1.00 97.62 98 LEU A O 1
ATOM 773 N N . ALA A 1 99 ? 8.574 -1.040 7.369 1.00 96.56 99 ALA A N 1
ATOM 774 C CA . ALA A 1 99 ? 7.141 -0.747 7.419 1.00 96.56 99 ALA A CA 1
ATOM 775 C C . ALA A 1 99 ? 6.343 -1.835 8.165 1.00 96.56 99 ALA A C 1
ATOM 777 O O . ALA A 1 99 ? 5.423 -1.535 8.926 1.00 96.56 99 ALA A O 1
ATOM 778 N N . ARG A 1 100 ? 6.714 -3.115 7.999 1.00 95.56 100 ARG A N 1
ATOM 779 C CA . ARG A 1 100 ? 6.089 -4.232 8.731 1.00 95.56 100 ARG A CA 1
ATOM 780 C C . ARG A 1 100 ? 6.409 -4.219 10.224 1.00 95.56 100 ARG A C 1
ATOM 782 O O . ARG A 1 100 ? 5.558 -4.598 11.027 1.00 95.56 100 ARG A O 1
ATOM 789 N N . ILE A 1 101 ? 7.629 -3.847 10.606 1.00 98.31 101 ILE A N 1
ATOM 790 C CA . ILE A 1 101 ? 8.017 -3.731 12.018 1.00 98.31 101 ILE A CA 1
ATOM 791 C C . ILE A 1 101 ? 7.248 -2.579 12.666 1.00 98.31 101 ILE A C 1
ATOM 793 O O . ILE A 1 101 ? 6.603 -2.784 13.693 1.00 98.31 101 ILE A O 1
ATOM 797 N N . GLU A 1 102 ? 7.255 -1.408 12.035 1.00 98.50 102 GLU A N 1
ATOM 798 C CA . GLU A 1 102 ? 6.555 -0.222 12.528 1.00 98.50 102 GLU A CA 1
ATOM 799 C C . GLU A 1 102 ? 5.050 -0.463 12.652 1.00 98.50 102 GLU A C 1
ATOM 801 O O . GLU A 1 102 ? 4.478 -0.230 13.716 1.00 98.50 102 GLU A O 1
ATOM 806 N N . GLY A 1 103 ? 4.415 -1.013 11.611 1.00 96.75 103 GLY A N 1
ATOM 807 C CA . GLY A 1 103 ? 2.985 -1.322 11.624 1.00 96.75 103 GLY A CA 1
ATOM 808 C C . GLY A 1 103 ? 2.604 -2.301 12.735 1.00 96.75 103 GLY A C 1
ATOM 809 O O . GLY A 1 103 ? 1.612 -2.090 13.431 1.00 96.75 103 GLY A O 1
ATOM 810 N N . ARG A 1 104 ? 3.422 -3.335 12.965 1.00 97.06 104 ARG A N 1
ATOM 811 C CA . ARG A 1 104 ? 3.203 -4.295 14.054 1.00 97.06 104 ARG A CA 1
ATOM 812 C C . ARG A 1 104 ? 3.280 -3.624 15.422 1.00 97.06 104 ARG A C 1
ATOM 814 O O . ARG A 1 104 ? 2.387 -3.825 16.237 1.00 97.06 104 ARG A O 1
ATOM 821 N N . ILE A 1 105 ? 4.326 -2.833 15.667 1.00 98.44 105 ILE A N 1
ATOM 822 C CA . ILE A 1 105 ? 4.520 -2.138 16.947 1.00 98.44 105 ILE A CA 1
ATOM 823 C C . ILE A 1 105 ? 3.377 -1.150 17.188 1.00 98.44 105 ILE A C 1
ATOM 825 O O . ILE A 1 105 ? 2.816 -1.124 18.284 1.00 98.44 105 ILE A O 1
ATOM 829 N N . ALA A 1 106 ? 3.012 -0.366 16.173 1.00 97.62 106 ALA A N 1
ATOM 830 C CA . ALA A 1 106 ? 1.950 0.625 16.269 1.00 97.62 106 ALA A CA 1
ATOM 831 C C . ALA A 1 106 ? 0.596 -0.024 16.589 1.00 97.62 106 ALA A C 1
ATOM 833 O O . ALA A 1 106 ? -0.061 0.387 17.544 1.00 97.62 106 ALA A O 1
ATOM 834 N N . LEU A 1 107 ? 0.200 -1.061 15.838 1.00 95.94 107 LEU A N 1
ATOM 835 C CA . LEU A 1 107 ? -1.083 -1.741 16.029 1.00 95.94 107 LEU A CA 1
ATOM 836 C C . LEU A 1 107 ? -1.146 -2.510 17.357 1.00 95.94 107 LEU A C 1
ATOM 838 O O . LEU A 1 107 ? -2.137 -2.372 18.071 1.00 95.94 107 LEU A O 1
ATOM 842 N N . ASP A 1 108 ? -0.093 -3.250 17.731 1.00 97.38 108 ASP A N 1
ATOM 843 C CA . ASP A 1 108 ? -0.034 -3.954 19.025 1.00 97.38 108 ASP A CA 1
ATOM 844 C C . ASP A 1 108 ? -0.154 -2.970 20.193 1.00 97.38 108 ASP A C 1
ATOM 846 O O . ASP A 1 108 ? -0.965 -3.148 21.104 1.00 97.38 108 ASP A O 1
ATOM 850 N N . THR A 1 109 ? 0.613 -1.877 20.140 1.00 98.06 109 THR A N 1
ATOM 851 C CA . THR A 1 109 ? 0.598 -0.853 21.188 1.00 98.06 109 THR A CA 1
ATOM 852 C C . THR A 1 109 ? -0.773 -0.203 21.305 1.00 98.06 109 THR A C 1
ATOM 854 O O . THR A 1 109 ? -1.271 -0.028 22.417 1.00 98.06 109 THR A O 1
ATOM 857 N N . LEU A 1 110 ? -1.387 0.146 20.174 1.00 97.19 110 LEU A N 1
ATOM 858 C CA . LEU A 1 110 ? -2.680 0.818 20.129 1.00 97.19 110 LEU A CA 1
ATOM 859 C C . LEU A 1 110 ? -3.789 -0.069 20.705 1.00 97.19 110 LEU A C 1
ATOM 861 O O . LEU A 1 110 ? -4.502 0.378 21.600 1.00 97.19 110 LEU A O 1
ATOM 865 N N . VAL A 1 111 ? -3.871 -1.336 20.288 1.00 95.38 111 VAL A N 1
ATOM 866 C CA . VAL A 1 111 ? -4.872 -2.285 20.805 1.00 95.38 111 VAL A CA 1
ATOM 867 C C . VAL A 1 111 ? -4.675 -2.550 22.300 1.00 95.38 111 VAL A C 1
ATOM 869 O O . VAL A 1 111 ? -5.644 -2.584 23.057 1.00 95.38 111 VAL A O 1
ATOM 872 N N . ARG A 1 112 ? -3.427 -2.703 22.758 1.00 97.44 112 ARG A N 1
ATOM 873 C CA . ARG A 1 112 ? -3.133 -2.990 24.171 1.00 97.44 112 ARG A CA 1
ATOM 874 C C . ARG A 1 112 ? -3.349 -1.796 25.094 1.00 97.44 112 ARG A C 1
ATOM 876 O O . ARG A 1 112 ? -3.765 -1.990 26.233 1.00 97.44 112 ARG A O 1
ATOM 883 N N . ARG A 1 113 ? -3.004 -0.580 24.656 1.00 97.94 113 ARG A N 1
ATOM 884 C CA . ARG A 1 113 ? -3.056 0.622 25.507 1.00 97.94 113 ARG A CA 1
ATOM 885 C C . ARG A 1 113 ? -4.386 1.358 25.439 1.00 97.94 113 ARG A C 1
ATOM 887 O O . ARG A 1 113 ? -4.734 2.004 26.421 1.00 97.94 113 ARG A O 1
ATOM 894 N N . LEU A 1 114 ? -5.114 1.260 24.327 1.00 97.94 114 LEU A N 1
ATOM 895 C CA . LEU A 1 114 ? -6.385 1.953 24.105 1.00 97.94 114 LEU A CA 1
ATOM 896 C C . LEU A 1 114 ? -7.497 0.937 23.773 1.00 97.94 114 LEU A C 1
ATOM 898 O O . LEU A 1 114 ? -8.036 0.945 22.668 1.00 97.94 114 LEU A O 1
ATOM 902 N N . PRO A 1 115 ? -7.876 0.046 24.710 1.00 96.62 115 PRO A N 1
ATOM 903 C CA . PRO A 1 115 ? -8.834 -1.032 24.438 1.00 96.62 115 PRO A CA 1
ATOM 904 C C . PRO A 1 115 ? -10.263 -0.540 24.160 1.00 96.62 115 PRO A C 1
ATOM 906 O O . PRO A 1 115 ? -11.089 -1.306 23.674 1.00 96.62 115 PRO A O 1
ATOM 909 N N . LYS A 1 116 ? -10.569 0.723 24.483 1.00 97.50 116 LYS A N 1
ATOM 910 C CA . LYS A 1 116 ? -11.854 1.377 24.197 1.00 97.50 116 LYS A CA 1
ATOM 911 C C . LYS A 1 116 ? -11.773 2.347 23.016 1.00 97.50 116 LYS A C 1
ATOM 913 O O . LYS A 1 116 ? -12.686 3.149 22.842 1.00 97.50 116 LYS A O 1
ATOM 918 N N . LEU A 1 117 ? -10.694 2.287 22.226 1.00 97.50 117 LEU A N 1
ATOM 919 C CA . LEU A 1 117 ? -10.528 3.151 21.066 1.00 97.50 117 LEU A CA 1
ATOM 920 C C . LEU A 1 117 ? -11.722 2.995 20.118 1.00 97.50 117 LEU A C 1
ATOM 922 O O . LEU A 1 117 ? -11.997 1.902 19.625 1.00 97.50 117 LEU A O 1
ATOM 926 N N . ALA A 1 118 ? -12.399 4.100 19.843 1.00 96.75 118 ALA A N 1
ATOM 927 C CA . ALA A 1 118 ? -13.540 4.159 18.946 1.00 96.75 11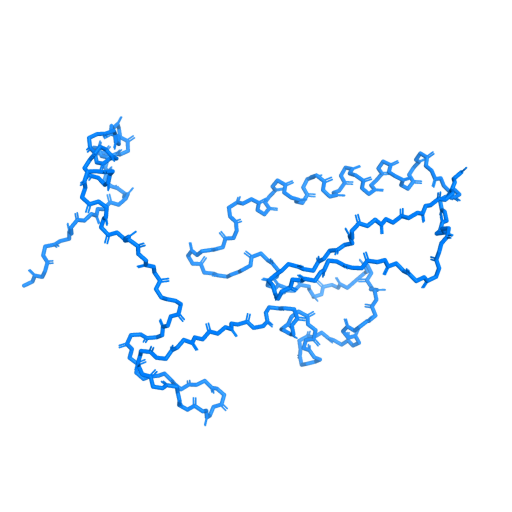8 ALA A CA 1
ATOM 928 C C . ALA A 1 118 ? -13.406 5.345 17.991 1.00 96.75 118 ALA A C 1
ATOM 930 O O . ALA A 1 118 ? -12.791 6.365 18.314 1.00 96.75 118 ALA A O 1
ATOM 931 N N . LEU A 1 119 ? -13.993 5.221 16.802 1.00 96.94 119 LEU A N 1
ATOM 932 C CA . LEU A 1 119 ? -14.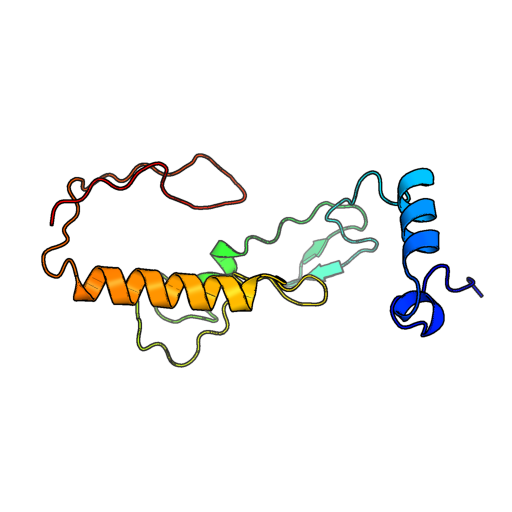056 6.327 15.853 1.00 96.94 119 LEU A CA 1
ATOM 933 C C . LEU A 1 119 ? -14.953 7.436 16.408 1.00 96.94 119 LEU A C 1
ATOM 935 O O . LEU A 1 119 ? -16.039 7.170 16.911 1.00 96.94 119 LEU A O 1
ATOM 939 N N . ALA A 1 120 ? -14.506 8.686 16.286 1.00 97.38 120 ALA A N 1
ATOM 940 C CA . ALA A 1 120 ? -15.320 9.861 16.608 1.00 97.38 120 ALA A CA 1
ATOM 941 C C . ALA A 1 120 ? -16.056 10.415 15.371 1.00 97.38 120 ALA A C 1
ATOM 943 O O . ALA A 1 120 ? -16.615 11.508 15.409 1.00 97.38 120 ALA A O 1
ATOM 944 N N . THR A 1 121 ? -15.994 9.703 14.243 1.00 96.12 121 THR A N 1
ATOM 945 C CA . THR A 1 121 ? -16.620 10.086 12.978 1.00 96.12 121 THR A CA 1
ATOM 946 C C . THR A 1 121 ? -16.924 8.855 12.133 1.00 96.12 121 THR A C 1
ATOM 948 O O . THR A 1 121 ? -16.106 7.939 12.054 1.00 96.12 121 THR A O 1
ATOM 951 N N . ASP A 1 122 ? -18.059 8.888 11.440 1.00 95.44 122 ASP A N 1
ATOM 952 C CA . ASP A 1 122 ? -18.434 7.880 10.442 1.00 95.44 122 ASP A CA 1
ATOM 953 C C . ASP A 1 122 ? -17.955 8.250 9.027 1.00 95.44 122 ASP A C 1
ATOM 955 O O . ASP A 1 122 ? -18.039 7.453 8.095 1.00 95.44 122 ASP A O 1
ATOM 959 N N . THR A 1 123 ? -17.422 9.463 8.847 1.00 94.69 123 THR A N 1
ATOM 960 C CA . THR A 1 123 ? -17.025 10.016 7.544 1.00 94.69 123 THR A CA 1
ATOM 961 C C . THR A 1 123 ? -15.557 10.447 7.564 1.00 94.69 123 THR A C 1
ATOM 963 O O . THR A 1 123 ? -15.251 11.644 7.593 1.00 94.69 123 THR A O 1
ATOM 966 N N . PRO A 1 124 ? -14.609 9.495 7.581 1.00 94.31 124 PRO A N 1
ATOM 967 C CA . PRO A 1 124 ? -13.194 9.818 7.658 1.00 94.31 124 PRO A CA 1
ATOM 968 C C . PRO A 1 124 ? -12.714 10.503 6.367 1.00 94.31 124 PRO A C 1
ATOM 970 O O . PRO A 1 124 ? -13.026 10.081 5.252 1.00 94.31 124 PRO A O 1
ATOM 973 N N . ALA A 1 125 ? -11.930 11.572 6.515 1.00 93.19 125 ALA A N 1
ATOM 974 C CA . ALA A 1 125 ? -11.451 12.363 5.387 1.00 93.19 125 ALA A CA 1
ATOM 975 C C . ALA A 1 125 ? -10.190 11.741 4.768 1.00 93.19 125 ALA A C 1
ATOM 977 O O . ALA A 1 125 ? -9.143 11.650 5.415 1.00 93.19 125 ALA A O 1
ATOM 978 N N . TYR A 1 126 ? -10.258 11.365 3.493 1.00 94.19 126 TYR A N 1
ATOM 979 C CA . TYR A 1 126 ? -9.119 10.844 2.733 1.00 94.19 126 TYR A CA 1
ATOM 980 C C . TYR A 1 126 ? -8.344 11.957 2.020 1.00 94.19 126 TYR A C 1
ATOM 982 O O . TYR A 1 126 ? -8.890 13.005 1.673 1.00 94.19 126 TYR A O 1
ATOM 990 N N . ARG A 1 127 ? -7.049 11.729 1.785 1.00 94.06 127 ARG A N 1
ATOM 991 C CA . ARG A 1 127 ? -6.236 12.577 0.904 1.00 94.06 127 ARG A CA 1
ATOM 992 C C . ARG A 1 127 ? -6.710 12.426 -0.546 1.00 94.06 127 ARG A C 1
ATOM 994 O O . ARG A 1 127 ? -6.987 11.315 -0.989 1.00 94.06 127 ARG A O 1
ATOM 1001 N N . GLN A 1 128 ? -6.743 13.530 -1.291 1.00 92.25 128 GLN A N 1
ATOM 1002 C CA . GLN A 1 128 ? -6.970 13.518 -2.738 1.00 92.25 128 GLN A CA 1
ATOM 1003 C C . GLN A 1 128 ? -5.646 13.227 -3.454 1.00 92.25 128 GLN A C 1
ATOM 1005 O O . GLN A 1 128 ? -4.890 14.138 -3.778 1.00 92.25 128 GLN A O 1
ATOM 1010 N N . SER A 1 129 ? -5.331 11.946 -3.636 1.00 89.06 129 SER A N 1
ATOM 1011 C CA . SER A 1 129 ? -4.128 11.485 -4.334 1.00 89.06 129 SER A CA 1
ATOM 1012 C C . SER A 1 129 ? -4.470 10.287 -5.212 1.00 89.06 129 SER A C 1
ATOM 1014 O O . SER A 1 129 ? -5.189 9.390 -4.777 1.00 89.06 129 SER A O 1
ATOM 1016 N N . LEU A 1 130 ? -3.942 10.277 -6.440 1.00 84.25 130 LEU A N 1
ATOM 1017 C CA . LEU A 1 130 ? -4.035 9.120 -7.334 1.00 84.25 130 LEU A CA 1
ATOM 1018 C C . LEU A 1 130 ? -3.070 7.993 -6.941 1.00 84.25 130 LEU A C 1
ATOM 1020 O O . LEU A 1 130 ? -3.332 6.838 -7.255 1.00 84.25 130 LEU A O 1
ATOM 1024 N N . THR A 1 131 ? -1.956 8.311 -6.277 1.00 86.00 131 THR A N 1
ATOM 1025 C CA . THR A 1 131 ? -0.865 7.357 -6.022 1.00 86.00 131 THR A CA 1
ATOM 1026 C C . THR A 1 131 ? -0.892 6.774 -4.616 1.00 86.00 131 THR A C 1
ATOM 1028 O O . THR A 1 131 ? -0.547 5.611 -4.428 1.00 86.00 131 THR A O 1
ATOM 1031 N N . LEU A 1 132 ? -1.306 7.555 -3.615 1.00 89.25 132 LEU A N 1
ATOM 1032 C CA . LEU A 1 132 ? -1.264 7.153 -2.211 1.00 89.25 132 LEU A CA 1
ATOM 1033 C C . LEU A 1 132 ? -2.637 7.282 -1.558 1.00 89.25 132 LEU A C 1
ATOM 1035 O O . LEU A 1 132 ? -3.166 8.378 -1.371 1.00 89.25 132 LEU A O 1
ATOM 1039 N N . ARG A 1 133 ? -3.185 6.151 -1.110 1.00 92.12 133 ARG A N 1
ATOM 1040 C CA . ARG A 1 133 ? -4.415 6.124 -0.316 1.00 92.12 133 ARG A CA 1
ATOM 1041 C C . ARG A 1 133 ? -4.084 6.273 1.165 1.00 92.12 133 ARG A C 1
ATOM 1043 O O . ARG A 1 133 ? -3.434 5.418 1.753 1.00 92.12 133 ARG A O 1
ATOM 1050 N N . GLY A 1 134 ? -4.593 7.326 1.796 1.00 93.62 134 GLY A N 1
ATOM 1051 C CA . GLY A 1 134 ? -4.441 7.519 3.234 1.00 93.62 134 GLY A CA 1
ATOM 1052 C C . GLY A 1 134 ? -5.377 8.582 3.786 1.00 93.62 134 GLY A C 1
ATOM 1053 O O . GLY A 1 134 ? -5.846 9.455 3.055 1.00 93.62 134 GLY A O 1
ATOM 1054 N N . LEU A 1 135 ? -5.632 8.511 5.088 1.00 95.25 135 LEU A N 1
ATOM 1055 C CA . LEU A 1 135 ? -6.474 9.472 5.792 1.00 95.25 135 LEU A CA 1
ATOM 1056 C C . LEU A 1 135 ? -5.722 10.778 6.042 1.00 95.25 135 LEU A C 1
ATOM 1058 O O . LEU A 1 135 ? -4.563 10.762 6.459 1.00 95.25 135 LEU A O 1
ATOM 1062 N N . LYS A 1 136 ? -6.388 11.907 5.794 1.00 95.62 136 LYS A N 1
ATOM 1063 C CA . LYS A 1 136 ? -5.908 13.238 6.183 1.00 95.62 136 LYS A CA 1
ATOM 1064 C C . LYS A 1 136 ? -5.932 13.384 7.705 1.00 95.62 136 LYS A C 1
ATOM 1066 O O . LYS A 1 136 ? -4.991 13.918 8.281 1.00 95.62 136 LYS A O 1
ATOM 1071 N N . SER A 1 137 ? -6.989 12.882 8.333 1.00 94.81 137 SER A N 1
ATOM 1072 C CA . SER A 1 137 ? -7.163 12.796 9.780 1.00 94.81 137 SER A CA 1
ATOM 1073 C C . SER A 1 137 ? -8.100 11.635 10.118 1.00 94.81 137 SER A C 1
ATOM 1075 O O . SER A 1 137 ? -8.946 11.256 9.305 1.00 94.81 137 SER A O 1
ATOM 1077 N N . LEU A 1 138 ? -7.947 11.076 11.320 1.00 95.44 138 LEU A N 1
ATOM 1078 C CA . LEU A 1 138 ? -8.861 10.080 11.878 1.00 95.44 138 LEU A CA 1
ATOM 1079 C C . LEU A 1 138 ? -9.189 10.451 13.331 1.00 95.44 138 LEU A C 1
ATOM 1081 O O . LEU A 1 138 ? -8.441 10.086 14.236 1.00 95.44 138 LEU A O 1
ATOM 1085 N N . PRO A 1 139 ? -10.256 11.233 13.561 1.00 96.69 139 PRO A N 1
ATOM 1086 C CA . PRO A 1 139 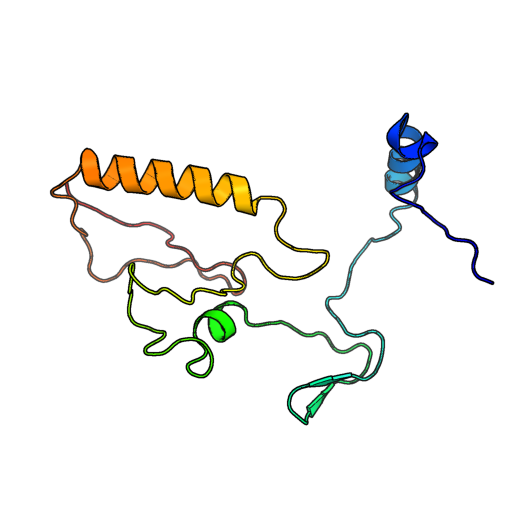? -10.739 11.537 14.903 1.00 96.69 139 PRO A CA 1
ATOM 1087 C C . PRO A 1 139 ? -11.158 10.265 15.652 1.00 96.69 139 PRO A C 1
ATOM 1089 O O . PRO A 1 139 ? -11.908 9.445 15.118 1.00 96.69 139 PRO A O 1
ATOM 1092 N N . VAL A 1 140 ? -10.696 10.120 16.894 1.00 96.44 140 VAL A N 1
ATOM 1093 C CA . VAL A 1 140 ? -10.956 8.957 17.757 1.00 96.44 140 VAL A CA 1
ATOM 1094 C C . VAL A 1 140 ? -11.268 9.387 19.192 1.00 96.44 140 VAL A C 1
ATOM 1096 O O . VAL A 1 140 ? -10.895 10.480 19.616 1.00 96.44 140 VAL A O 1
ATOM 1099 N N . THR A 1 141 ? -11.926 8.506 19.938 1.00 97.25 141 THR A N 1
ATOM 1100 C CA . THR A 1 141 ? -12.116 8.560 21.399 1.00 97.25 141 THR A CA 1
ATOM 1101 C C . THR A 1 141 ? -11.487 7.314 22.021 1.00 97.25 141 THR A C 1
ATOM 1103 O O . THR A 1 141 ? -11.364 6.310 21.322 1.00 97.25 141 THR A O 1
ATOM 1106 N N . PHE A 1 142 ? -11.042 7.360 23.279 1.00 93.12 142 PHE A N 1
ATOM 1107 C CA . PHE A 1 142 ? -10.382 6.234 23.953 1.00 93.12 142 PHE A CA 1
ATOM 1108 C C . PHE A 1 142 ? -10.563 6.264 25.471 1.00 93.12 142 PHE A C 1
ATOM 1110 O O . PHE A 1 142 ? -10.810 7.365 26.012 1.00 93.12 142 PHE A O 1
#

Secondary structure (DSSP, 8-state):
-------TT-HHHHH--HHHHHHHHHH-S-S----B-SS-EEETTEEE-TT-B----HHHHTT-TTTSSSTTS--TT-S-----TT--GGG--TTHHHHHHHHHHHHHHHHHH-TT-EES-SSPEEP--SS---EEE--EE-

Foldseek 3Di:
DDDPPDDCPDPVCVVPVVVVVVVCVVVVVPPDDAQFAQAWDADPNDIDGHPDGDDDPLVVVCQPCVQDPVSVDDDPPDPRRPGQPQHDDPSRNPCVVVVVVVVVVVVVCCCVVPVPKDFPDPDFAWDPDPPDTDTPDTHIDD

pLDDT: mean 87.89, std 12.09, range [38.0, 98.5]

Radius of gyration: 21.85 Å; chains: 1; bounding box: 54×33×54 Å